Protein AF-A0A8R7PC37-F1 (afdb_monomer)

Radius of gyration: 23.98 Å; Cα contacts (8 Å, |Δi|>4): 38; chains: 1; bounding box: 64×71×41 Å

pLDDT: mean 83.33, std 18.52, range [42.47, 98.06]

Sequence (100 aa):
MDSGVGRTPPPAAAADAGDEPRDARVVKEILRSVGLEEGDYEPAVVHQFMRLAHRYTGDVLGDALVYADHAGRASLQADDVHLAIRSNATFGHELPGREV

Secondary structure (DSSP, 8-state):
--------PPP-S---S----HHHHHHHHHHHHTT--TTSS-THHHHHHHHHHHHHHHHHHHHHHHHHHHTT-SS--HHHHHHHHHH--TT---------

Solvent-accessible surface area (backbone atoms only — not comparable to full-atom values): 6343 Å² total; per-residue (Å²): 139,83,77,86,76,77,78,71,72,74,76,74,78,73,83,72,70,89,83,74,55,70,67,53,56,54,48,52,53,53,42,42,75,75,72,42,57,100,77,77,59,64,78,63,53,52,56,49,51,53,51,48,52,52,51,52,52,50,53,33,51,51,48,10,47,54,47,19,48,74,72,75,34,97,60,78,51,71,67,28,44,56,47,26,55,70,72,44,62,91,77,52,79,80,65,74,81,80,82,126

Foldseek 3Di:
DDDPPPPPPPDPPPPPDDDDDPQLVVLQVVCVVVPHHDPNDDPCVSVVVVVVVVVVVVQLVVQLCVVCVVVVHNDGDPVSSVVSVQPDCPVPDPPPPPDD

Structure (mmCIF, N/CA/C/O backbone):
data_AF-A0A8R7PC37-F1
#
_entry.id   AF-A0A8R7PC37-F1
#
loop_
_atom_site.group_PDB
_atom_site.id
_atom_site.type_symbol
_atom_site.label_atom_id
_atom_site.label_alt_id
_atom_site.label_comp_id
_atom_site.label_asym_id
_atom_site.lab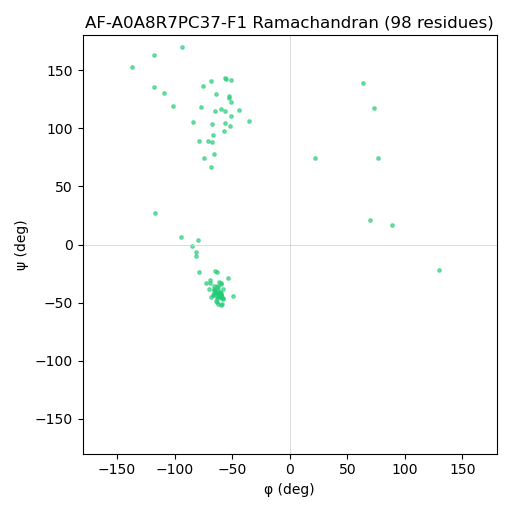el_entity_id
_atom_site.label_seq_id
_atom_site.pdbx_PDB_ins_code
_atom_site.Cartn_x
_atom_site.Cartn_y
_atom_site.Cartn_z
_atom_site.occupancy
_atom_site.B_iso_or_equiv
_atom_site.auth_seq_id
_atom_site.auth_comp_id
_atom_site.auth_asym_id
_atom_site.auth_atom_id
_atom_site.pdbx_PDB_model_num
ATOM 1 N N . MET A 1 1 ? -49.018 40.724 -14.749 1.00 45.50 1 MET A N 1
ATOM 2 C CA . MET A 1 1 ? -47.612 40.613 -15.187 1.00 45.50 1 MET A CA 1
ATOM 3 C C . MET A 1 1 ? -46.799 40.395 -13.917 1.00 45.50 1 MET A C 1
ATOM 5 O O . MET A 1 1 ? -46.281 41.341 -13.353 1.00 45.50 1 MET A O 1
ATOM 9 N N . ASP A 1 2 ? -47.058 39.314 -13.193 1.00 42.47 2 ASP A N 1
ATOM 10 C CA . ASP A 1 2 ? -46.662 37.925 -13.472 1.00 42.47 2 ASP A CA 1
ATOM 11 C C . ASP A 1 2 ? -45.163 37.683 -13.235 1.00 42.47 2 ASP A C 1
ATOM 13 O O . ASP A 1 2 ? -44.311 38.261 -13.903 1.00 42.47 2 ASP A O 1
ATOM 17 N N . SER A 1 3 ? -44.920 36.789 -12.274 1.00 47.44 3 SER A N 1
ATOM 18 C CA . SER A 1 3 ? -43.710 35.992 -12.078 1.00 47.44 3 SER A CA 1
ATOM 19 C C . SER A 1 3 ? -42.469 36.659 -11.478 1.00 47.44 3 SER A C 1
ATOM 21 O O . SER A 1 3 ? -41.416 36.783 -12.099 1.00 47.44 3 SER A O 1
ATOM 23 N N . GLY A 1 4 ? -42.540 36.895 -10.164 1.00 52.69 4 GLY A N 1
ATOM 24 C CA . GLY A 1 4 ? -41.392 36.659 -9.291 1.00 52.69 4 GLY A CA 1
ATOM 25 C C . GLY A 1 4 ? -41.112 35.156 -9.221 1.00 52.69 4 GLY A C 1
ATOM 26 O O . GLY A 1 4 ? -41.643 34.465 -8.356 1.00 52.69 4 GLY A O 1
ATOM 27 N N . VAL A 1 5 ? -40.306 34.643 -10.153 1.00 56.62 5 VAL A N 1
ATOM 28 C CA . VAL A 1 5 ? -39.744 33.288 -10.072 1.00 56.62 5 VAL A CA 1
ATOM 29 C C . VAL A 1 5 ? -38.786 33.264 -8.886 1.00 56.62 5 VAL A C 1
ATOM 31 O O . VAL A 1 5 ? -37.618 33.647 -8.974 1.00 56.62 5 VAL A O 1
ATOM 34 N N . GLY A 1 6 ? -39.322 32.830 -7.746 1.00 50.94 6 GLY A N 1
ATOM 35 C CA . GLY A 1 6 ? -38.545 32.307 -6.641 1.00 50.94 6 GLY A CA 1
ATOM 36 C C . GLY A 1 6 ? -37.732 31.139 -7.169 1.00 50.94 6 GLY A C 1
ATOM 37 O O . GLY A 1 6 ? -38.230 30.027 -7.315 1.00 50.94 6 GLY A O 1
ATOM 38 N N . ARG A 1 7 ? -36.471 31.407 -7.496 1.00 53.59 7 ARG A N 1
ATOM 39 C CA . ARG A 1 7 ? -35.472 30.369 -7.700 1.00 53.59 7 ARG A CA 1
ATOM 40 C C . ARG A 1 7 ? -35.110 29.866 -6.308 1.00 53.59 7 ARG A C 1
ATOM 42 O O . ARG A 1 7 ? -34.079 30.244 -5.763 1.00 53.59 7 ARG A O 1
ATOM 49 N N . THR A 1 8 ? -36.006 29.096 -5.695 1.00 63.62 8 THR A N 1
ATOM 50 C CA . THR A 1 8 ? -35.631 28.242 -4.575 1.00 63.62 8 THR A CA 1
ATOM 51 C C . THR A 1 8 ? -34.511 27.351 -5.102 1.00 63.62 8 THR A C 1
ATOM 53 O O 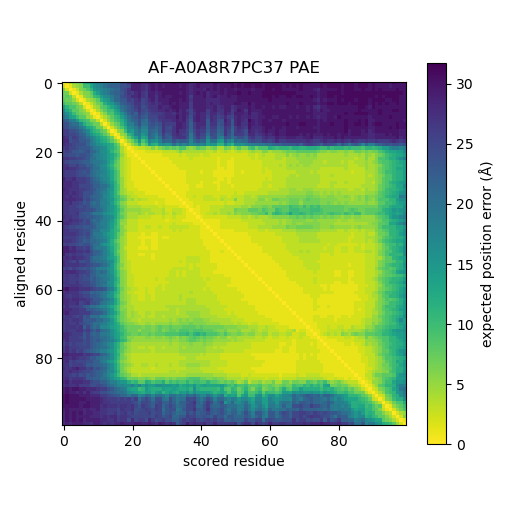. THR A 1 8 ? -34.735 26.606 -6.061 1.00 63.62 8 THR A O 1
ATOM 56 N N . PRO A 1 9 ? -33.278 27.472 -4.578 1.00 59.81 9 PRO A N 1
ATOM 57 C CA . PRO A 1 9 ? -32.268 26.482 -4.890 1.00 59.81 9 PRO A CA 1
ATOM 58 C C . PRO A 1 9 ? -32.832 25.115 -4.480 1.00 59.81 9 PRO A C 1
ATOM 60 O O . PRO A 1 9 ? -33.576 25.042 -3.492 1.00 59.81 9 PRO A O 1
ATOM 63 N N . PRO A 1 10 ? -32.545 24.044 -5.239 1.00 58.91 10 PRO A N 1
ATOM 64 C CA . PRO A 1 10 ? -32.921 22.706 -4.810 1.00 58.91 10 PRO A CA 1
ATOM 65 C C . PRO A 1 10 ? -32.409 22.505 -3.378 1.00 58.91 10 PRO A C 1
ATOM 67 O O . PRO A 1 10 ? -31.325 23.014 -3.061 1.00 58.91 10 PRO A O 1
ATOM 70 N N . PRO A 1 11 ? -33.173 21.826 -2.499 1.00 50.44 11 PRO A N 1
ATOM 71 C CA . PRO A 1 11 ? -32.660 21.471 -1.186 1.00 50.44 11 PRO A CA 1
ATOM 72 C C . PRO A 1 11 ? -31.326 20.789 -1.437 1.00 50.44 11 PRO A C 1
ATOM 74 O O . PRO A 1 11 ? -31.278 19.864 -2.250 1.00 50.44 11 PRO A O 1
ATOM 77 N N . ALA A 1 12 ? -30.264 21.342 -0.841 1.00 49.22 12 ALA A N 1
ATOM 78 C CA . ALA A 1 12 ? -28.919 20.801 -0.877 1.00 49.22 12 ALA A CA 1
ATOM 79 C C . ALA A 1 12 ? -29.046 19.282 -0.851 1.00 49.22 12 ALA A C 1
ATOM 81 O O . ALA A 1 12 ? -29.518 18.730 0.144 1.00 49.22 12 ALA A O 1
ATOM 82 N N . ALA A 1 13 ? -28.790 18.655 -2.002 1.00 46.31 13 ALA A N 1
ATOM 83 C CA . ALA A 1 13 ? -28.921 17.225 -2.167 1.00 46.31 13 ALA A CA 1
ATOM 84 C C . ALA A 1 13 ? -28.031 16.622 -1.096 1.00 46.31 13 ALA A C 1
ATOM 86 O O . ALA A 1 13 ? -26.819 16.761 -1.203 1.00 46.31 13 ALA A O 1
ATOM 87 N N . ALA A 1 14 ? -28.667 16.114 -0.039 1.00 45.66 14 ALA A N 1
ATOM 88 C CA . ALA A 1 14 ? -28.077 15.374 1.057 1.00 45.66 14 ALA A CA 1
ATOM 89 C C . ALA A 1 14 ? -26.574 15.651 1.219 1.00 45.66 14 ALA A C 1
ATOM 91 O O . ALA A 1 14 ? -25.735 14.822 0.878 1.00 45.66 14 ALA A O 1
ATOM 92 N N . ALA A 1 15 ? -26.233 16.831 1.744 1.00 46.72 15 ALA A N 1
ATOM 93 C CA . ALA A 1 15 ? -24.999 16.973 2.504 1.00 46.72 15 ALA A CA 1
ATOM 94 C C . ALA A 1 15 ? -25.192 16.166 3.801 1.00 46.72 15 ALA A C 1
ATOM 96 O O . ALA A 1 15 ? -25.395 16.722 4.877 1.00 46.72 15 ALA A O 1
ATOM 97 N N . ASP A 1 16 ? -25.295 14.848 3.655 1.00 46.97 16 ASP A N 1
ATOM 98 C CA . ASP A 1 16 ? -25.475 13.898 4.737 1.00 46.97 16 ASP A CA 1
ATOM 99 C C . ASP A 1 16 ? -24.084 13.601 5.301 1.00 46.97 16 ASP A C 1
ATOM 101 O O . ASP A 1 16 ? -23.270 12.950 4.651 1.00 46.97 16 ASP A O 1
ATOM 105 N N . ALA A 1 17 ? -23.834 14.171 6.480 1.00 43.78 17 ALA A N 1
ATOM 106 C CA . ALA A 1 17 ? -22.716 13.925 7.387 1.00 43.78 17 ALA A CA 1
ATOM 107 C C . ALA A 1 17 ? -21.282 14.254 6.903 1.00 43.78 17 ALA A C 1
ATOM 109 O O . ALA A 1 17 ? -20.858 14.001 5.783 1.00 43.78 17 ALA A O 1
ATOM 110 N N . GLY A 1 18 ? -20.503 14.832 7.824 1.00 53.53 18 GLY A N 1
ATOM 111 C CA . GLY A 1 18 ? 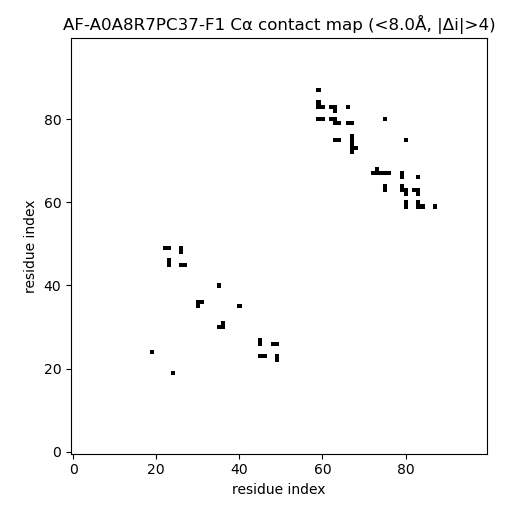-19.093 15.186 7.657 1.00 53.53 18 GLY A CA 1
ATOM 112 C C . GLY A 1 18 ? -18.229 14.020 7.165 1.00 53.53 18 GLY A C 1
ATOM 113 O O . GLY A 1 18 ? -18.214 12.936 7.741 1.00 53.53 18 GLY A O 1
ATOM 114 N N . ASP A 1 19 ? -17.518 14.295 6.080 1.00 68.62 19 ASP A N 1
ATOM 115 C CA . ASP A 1 19 ? -16.995 13.362 5.085 1.00 68.62 19 ASP A CA 1
ATOM 116 C C . ASP A 1 19 ? -15.716 12.627 5.539 1.00 68.62 19 ASP A C 1
ATOM 118 O O . ASP A 1 19 ? -14.593 13.084 5.323 1.00 68.62 19 ASP A O 1
ATOM 122 N N . GLU A 1 20 ? -15.862 11.478 6.204 1.00 83.69 20 GLU A N 1
ATOM 123 C CA . GLU A 1 20 ? -14.723 10.598 6.499 1.00 83.69 20 GLU A CA 1
ATOM 124 C C . GLU A 1 20 ? -14.119 10.052 5.184 1.00 83.69 20 GLU A C 1
ATOM 126 O O . GLU A 1 20 ? -14.866 9.494 4.373 1.00 83.69 20 GLU A O 1
ATOM 131 N N . PRO A 1 21 ? -12.792 10.134 4.940 1.00 92.44 21 PRO A N 1
ATOM 132 C CA . PRO A 1 21 ? -12.183 9.635 3.707 1.00 92.44 21 PRO A CA 1
ATOM 133 C C . PRO A 1 21 ? -12.509 8.163 3.449 1.00 92.44 2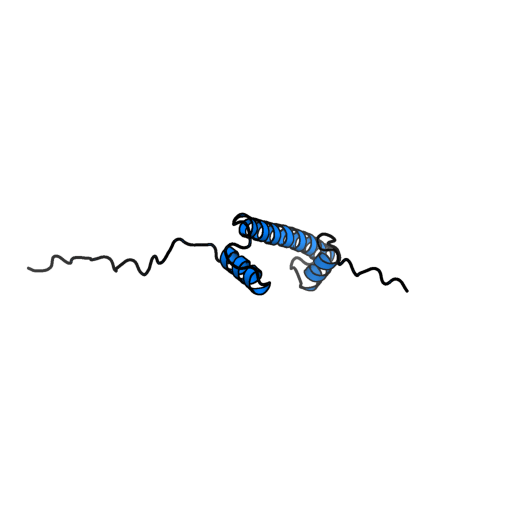1 PRO A C 1
ATOM 135 O O . PRO A 1 21 ? -12.510 7.347 4.370 1.00 92.44 21 PRO A O 1
ATOM 138 N N . ARG A 1 22 ? -12.726 7.793 2.182 1.00 93.56 22 ARG A N 1
ATOM 139 C CA . ARG A 1 22 ? -13.047 6.409 1.788 1.00 93.56 22 ARG A CA 1
ATOM 140 C C . ARG A 1 22 ? -12.087 5.384 2.400 1.00 93.56 22 ARG A C 1
ATOM 142 O O . ARG A 1 22 ? -12.533 4.356 2.899 1.00 93.56 22 ARG A O 1
ATOM 149 N N . ASP A 1 23 ? -10.789 5.666 2.377 1.00 93.56 23 ASP A N 1
ATOM 150 C CA . ASP A 1 23 ? -9.768 4.733 2.860 1.00 93.56 23 ASP A CA 1
ATOM 151 C C . ASP A 1 23 ? -9.811 4.555 4.382 1.00 93.56 23 ASP A C 1
ATOM 153 O O . ASP A 1 23 ? -9.553 3.459 4.873 1.00 93.56 23 ASP A O 1
ATOM 157 N N . ALA A 1 24 ? -10.225 5.583 5.130 1.00 94.94 24 ALA A N 1
ATOM 158 C CA . ALA A 1 24 ? -10.453 5.465 6.568 1.00 94.94 24 ALA A CA 1
ATOM 159 C C . ALA A 1 24 ? -11.622 4.510 6.861 1.00 94.94 24 ALA A C 1
ATOM 161 O O . ALA A 1 24 ? -11.495 3.627 7.709 1.00 94.94 24 ALA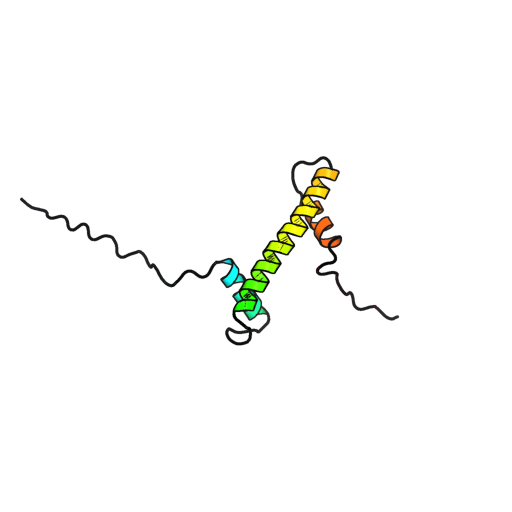 A O 1
ATOM 162 N N . ARG A 1 25 ? -12.707 4.594 6.074 1.00 94.88 25 ARG A N 1
ATOM 163 C CA . ARG A 1 25 ? -13.837 3.649 6.160 1.00 94.88 25 ARG A CA 1
ATOM 164 C C . ARG A 1 25 ? -13.380 2.215 5.881 1.00 94.88 25 ARG A C 1
ATOM 166 O O . ARG A 1 25 ? -13.730 1.310 6.625 1.00 94.88 25 ARG A O 1
ATOM 173 N N . VAL A 1 26 ? -12.548 2.005 4.856 1.00 95.81 26 VAL A N 1
ATOM 174 C CA . VAL A 1 26 ? -11.991 0.675 4.538 1.00 95.81 26 VAL A CA 1
ATOM 175 C C . VAL A 1 26 ? -11.134 0.136 5.685 1.00 95.81 26 VAL A C 1
ATOM 177 O O . VAL A 1 26 ? -11.280 -1.026 6.051 1.00 95.81 26 VAL A O 1
ATOM 180 N N . VAL A 1 27 ? -10.274 0.964 6.285 1.00 96.19 27 VAL A N 1
ATOM 181 C CA . VAL A 1 27 ? -9.459 0.554 7.440 1.00 96.19 27 VAL A CA 1
ATOM 182 C C . VAL A 1 27 ? -10.338 0.156 8.628 1.00 96.19 27 VAL A C 1
ATOM 184 O O . VAL A 1 27 ? -10.077 -0.875 9.240 1.00 96.19 27 VAL A O 1
ATOM 187 N N . LYS A 1 28 ? -11.402 0.910 8.929 1.00 95.50 28 LYS A N 1
ATOM 188 C CA . LYS A 1 28 ? -12.362 0.547 9.986 1.00 95.50 28 LYS A CA 1
ATOM 189 C C . LYS A 1 28 ? -13.049 -0.794 9.717 1.00 95.50 28 LYS A C 1
ATOM 191 O O . LYS A 1 28 ? -13.165 -1.607 10.626 1.00 95.50 28 LYS A O 1
ATOM 196 N N . GLU A 1 29 ? -13.444 -1.064 8.473 1.00 96.44 29 GLU A N 1
ATOM 197 C CA . GLU A 1 29 ? -14.022 -2.364 8.101 1.00 96.44 29 GLU A CA 1
ATOM 198 C C . GLU A 1 29 ? -13.008 -3.515 8.228 1.00 96.44 29 GLU A C 1
ATOM 200 O O . GLU A 1 29 ? -13.371 -4.609 8.658 1.00 96.44 29 GLU A O 1
ATOM 205 N N . ILE A 1 30 ? -11.723 -3.276 7.932 1.00 96.38 30 ILE A N 1
ATOM 206 C CA . ILE A 1 30 ? -10.656 -4.259 8.186 1.00 96.38 30 ILE A CA 1
ATOM 207 C C . ILE A 1 30 ? -10.532 -4.537 9.691 1.00 96.38 30 ILE A C 1
ATOM 209 O O . ILE A 1 30 ? -10.490 -5.703 10.082 1.00 96.38 30 ILE A O 1
ATOM 213 N N . LEU A 1 31 ? -10.518 -3.499 10.535 1.00 96.06 31 LEU A N 1
ATOM 214 C CA . LEU A 1 31 ? -10.462 -3.648 11.997 1.00 96.06 31 LEU A CA 1
ATOM 215 C C . LEU A 1 31 ? -11.668 -4.438 12.530 1.00 96.06 31 LEU A C 1
ATOM 217 O O . LEU A 1 31 ? -11.492 -5.389 13.292 1.00 96.06 31 LEU A O 1
ATOM 221 N N . ARG A 1 32 ? -12.874 -4.150 12.030 1.00 97.06 32 ARG A N 1
ATOM 222 C CA . ARG A 1 32 ? -14.074 -4.930 12.363 1.00 97.06 32 ARG A CA 1
ATOM 223 C C . ARG A 1 32 ? -13.948 -6.392 11.942 1.00 97.06 32 ARG A C 1
ATOM 225 O O . ARG A 1 32 ? -14.312 -7.287 12.697 1.00 97.06 32 ARG A O 1
ATOM 232 N N . SER A 1 33 ? -13.387 -6.663 10.761 1.00 97.00 33 SER A N 1
ATOM 233 C CA . SER A 1 33 ? -13.222 -8.038 10.263 1.00 97.00 33 SER A CA 1
ATOM 234 C C . SER A 1 33 ? -12.294 -8.902 11.128 1.00 97.00 33 SER A C 1
ATOM 236 O O . SER A 1 33 ? -12.427 -10.125 11.124 1.00 97.00 33 SER A O 1
ATOM 238 N N . VAL A 1 34 ? -11.389 -8.280 11.896 1.00 95.50 34 VAL A N 1
ATOM 239 C CA . VAL A 1 34 ? -10.513 -8.965 12.862 1.00 95.50 34 VAL A CA 1
ATOM 240 C C . VAL A 1 34 ? -11.082 -8.977 14.288 1.00 95.50 34 VAL A C 1
ATOM 242 O O . VAL A 1 34 ? -10.414 -9.450 15.204 1.00 95.50 34 VAL A O 1
ATOM 245 N N . GLY A 1 35 ? -12.320 -8.504 14.475 1.00 95.81 35 GLY A N 1
ATOM 246 C CA . GLY A 1 35 ? -13.044 -8.520 15.747 1.00 95.81 35 GLY A CA 1
ATOM 247 C C . GLY A 1 35 ? -12.828 -7.296 16.640 1.00 95.81 35 GLY A C 1
ATOM 248 O O . GLY A 1 35 ? -13.116 -7.388 17.829 1.00 95.81 35 GLY A O 1
ATOM 249 N N . LEU A 1 36 ? -12.308 -6.186 16.101 1.00 96.88 36 LEU A N 1
ATOM 250 C CA . LEU A 1 36 ? -12.150 -4.921 16.827 1.00 96.88 36 LEU A CA 1
ATOM 251 C C . LEU A 1 36 ? -13.274 -3.951 16.445 1.00 96.88 36 LEU A C 1
ATOM 253 O O . LEU A 1 36 ? -13.387 -3.555 15.284 1.00 96.88 36 LEU A O 1
ATOM 257 N N . GLU A 1 37 ? -14.079 -3.544 17.420 1.00 94.50 37 GLU A N 1
ATOM 258 C CA . GLU A 1 37 ? -15.174 -2.591 17.241 1.00 94.50 37 GLU A CA 1
ATOM 259 C C . GLU A 1 37 ? -14.730 -1.146 17.534 1.00 94.50 37 GLU A C 1
ATOM 261 O O . GLU A 1 37 ? -13.632 -0.867 18.029 1.00 94.50 37 GLU A O 1
ATOM 266 N N . GLU A 1 38 ? -15.600 -0.187 17.207 1.00 87.25 38 GLU A N 1
ATOM 267 C CA . GLU A 1 38 ? -15.350 1.233 17.455 1.00 87.25 38 GLU A CA 1
ATOM 268 C C . GLU A 1 38 ? -15.339 1.501 18.975 1.00 87.25 38 GLU A C 1
ATOM 270 O O . GLU A 1 38 ? -16.374 1.501 19.638 1.00 87.25 38 GLU A O 1
ATOM 275 N N . GLY A 1 39 ? -14.139 1.679 19.537 1.00 92.88 39 GLY A N 1
ATOM 276 C CA . GLY A 1 39 ? -13.893 1.793 20.982 1.00 92.88 39 GLY A CA 1
ATOM 277 C C . GLY A 1 39 ? -12.781 0.872 21.495 1.00 92.88 39 GLY A C 1
ATOM 278 O O . GLY A 1 39 ? -12.161 1.189 22.508 1.00 92.88 39 GLY A O 1
ATOM 279 N N . ASP A 1 40 ? -12.468 -0.203 20.762 1.00 95.81 40 ASP A N 1
ATOM 280 C CA . ASP A 1 40 ? -11.400 -1.154 21.114 1.00 95.81 40 ASP A CA 1
ATOM 281 C C . ASP A 1 40 ? -9.998 -0.671 20.705 1.00 95.81 40 ASP A C 1
ATOM 283 O O . ASP A 1 40 ? -8.983 -1.257 21.085 1.00 95.81 40 ASP A O 1
ATOM 287 N N . TYR A 1 41 ? -9.922 0.406 19.921 1.00 95.56 41 TYR A N 1
ATOM 288 C CA . TYR A 1 41 ? -8.680 0.998 19.435 1.00 95.56 41 TYR A CA 1
ATOM 289 C C . TYR A 1 41 ? -8.705 2.525 19.533 1.00 95.56 41 TYR A C 1
ATOM 291 O O . TYR A 1 41 ? -9.752 3.170 19.450 1.00 95.56 41 TYR A O 1
ATOM 299 N N . GLU A 1 42 ? -7.522 3.129 19.667 1.00 96.38 42 GLU A N 1
ATOM 300 C CA . GLU A 1 42 ? -7.394 4.584 19.641 1.00 96.38 42 GLU A CA 1
ATOM 301 C C . GLU A 1 42 ? -7.697 5.137 18.237 1.00 96.38 42 GLU A C 1
ATOM 303 O O . GLU A 1 42 ? -7.204 4.589 17.247 1.00 96.38 42 GLU A O 1
ATOM 308 N N . PRO A 1 43 ? -8.395 6.282 18.103 1.00 92.25 43 PRO A N 1
ATOM 309 C CA . PRO A 1 43 ? -8.717 6.862 16.793 1.00 92.25 43 PRO A CA 1
ATOM 310 C C . PRO A 1 43 ? -7.498 7.082 15.878 1.00 92.25 43 PRO A C 1
ATOM 312 O O . PRO A 1 43 ? -7.600 7.004 14.654 1.00 92.25 43 PRO A O 1
ATOM 315 N N . ALA A 1 44 ? -6.317 7.315 16.463 1.00 95.12 44 ALA A N 1
ATOM 316 C CA . ALA A 1 44 ? -5.062 7.496 15.737 1.00 95.12 44 ALA A CA 1
ATOM 317 C C . ALA A 1 44 ? -4.602 6.243 14.963 1.00 95.12 44 ALA A C 1
ATOM 319 O O . ALA A 1 44 ? -3.852 6.376 13.991 1.00 95.12 44 ALA A O 1
ATOM 320 N N . VAL A 1 45 ? -5.059 5.045 15.350 1.00 96.12 45 VAL A N 1
ATOM 321 C CA . VAL A 1 45 ? -4.721 3.771 14.694 1.00 96.12 45 VAL A CA 1
ATOM 322 C C . VAL A 1 45 ? -5.160 3.784 13.234 1.00 96.12 45 VAL A C 1
ATOM 324 O O . VAL A 1 45 ? -4.373 3.426 12.359 1.00 96.12 45 VAL A O 1
ATOM 327 N N . VAL A 1 46 ? -6.354 4.306 12.936 1.00 96.00 46 VAL A N 1
ATOM 328 C CA . VAL A 1 46 ? -6.856 4.415 11.556 1.00 96.00 46 VAL A CA 1
ATOM 329 C C . VAL A 1 46 ? -5.899 5.247 10.699 1.00 96.00 46 VAL A C 1
ATOM 331 O O . VAL A 1 46 ? -5.479 4.824 9.621 1.00 96.00 46 VAL A O 1
ATOM 334 N N . HIS A 1 47 ? -5.463 6.399 11.214 1.00 95.12 47 HIS A N 1
ATOM 335 C CA . HIS A 1 47 ? -4.501 7.239 10.508 1.00 95.12 47 HIS A CA 1
ATOM 336 C C . HIS A 1 47 ? -3.130 6.553 10.366 1.00 95.12 47 HIS A C 1
ATOM 338 O O . HIS A 1 47 ? -2.478 6.679 9.325 1.00 95.12 47 HIS A O 1
ATOM 344 N N . GLN A 1 48 ? -2.676 5.814 11.382 1.00 96.00 48 GLN A N 1
ATOM 345 C CA . GLN A 1 48 ? -1.427 5.057 11.310 1.00 96.00 48 GLN A CA 1
ATOM 346 C C . GLN A 1 48 ? -1.476 3.986 10.214 1.00 96.00 48 GLN A C 1
ATOM 348 O O . GLN A 1 48 ? -0.544 3.927 9.414 1.00 96.00 48 GLN A O 1
ATOM 353 N N . PHE A 1 49 ? -2.566 3.221 10.115 1.00 95.69 49 PHE A N 1
ATOM 354 C CA . PHE A 1 49 ? -2.777 2.251 9.036 1.00 95.69 49 PHE A CA 1
ATOM 355 C C . PHE A 1 49 ? -2.770 2.912 7.659 1.00 95.69 49 PHE A C 1
ATOM 357 O O . PHE A 1 49 ? -2.100 2.425 6.752 1.00 95.69 49 PHE A O 1
ATOM 364 N N . MET A 1 50 ? -3.435 4.059 7.502 1.00 95.50 50 MET A N 1
ATOM 365 C CA . MET A 1 50 ? -3.407 4.798 6.236 1.00 95.50 50 MET A CA 1
ATOM 366 C C . MET A 1 50 ? -1.987 5.251 5.861 1.00 95.50 50 MET A C 1
ATOM 368 O O . MET A 1 50 ? -1.567 5.096 4.714 1.00 95.50 50 MET A O 1
ATOM 372 N N . ARG A 1 51 ? -1.209 5.776 6.821 1.00 95.44 51 ARG A N 1
ATOM 373 C CA . ARG A 1 51 ? 0.195 6.163 6.575 1.00 95.44 51 ARG A CA 1
ATOM 374 C C . ARG A 1 51 ? 1.064 4.961 6.229 1.00 95.44 51 ARG A C 1
ATOM 376 O O . ARG A 1 51 ? 1.918 5.079 5.353 1.00 95.44 51 ARG A O 1
ATOM 383 N N . LEU A 1 52 ? 0.856 3.840 6.917 1.00 94.62 52 LEU A N 1
ATOM 384 C CA . LEU A 1 52 ? 1.548 2.585 6.649 1.00 94.62 52 LEU A CA 1
ATOM 385 C C . LEU A 1 52 ? 1.267 2.119 5.221 1.00 94.62 52 LEU A C 1
ATOM 387 O O . LEU A 1 52 ? 2.210 1.908 4.467 1.00 94.62 52 LEU A O 1
ATOM 391 N N . ALA A 1 53 ? -0.007 2.033 4.834 1.00 94.94 53 ALA A N 1
ATOM 392 C CA . ALA A 1 53 ? -0.418 1.605 3.502 1.00 94.94 53 ALA A CA 1
ATOM 393 C C . ALA A 1 53 ? 0.184 2.498 2.409 1.00 94.94 53 ALA A C 1
ATOM 395 O O . ALA A 1 53 ? 0.748 1.989 1.440 1.00 94.94 53 ALA A O 1
ATOM 396 N N . HIS A 1 54 ? 0.129 3.822 2.590 1.00 95.56 54 HIS A N 1
ATOM 397 C CA . HIS A 1 54 ? 0.702 4.769 1.637 1.00 95.56 54 HIS A CA 1
ATOM 398 C C . HIS A 1 54 ? 2.223 4.618 1.513 1.00 95.56 54 HIS A C 1
ATOM 400 O O . HIS A 1 54 ? 2.740 4.518 0.403 1.00 95.56 54 HIS A O 1
ATOM 406 N N . ARG A 1 55 ? 2.950 4.587 2.640 1.00 95.12 55 ARG A N 1
ATOM 407 C CA . ARG A 1 55 ? 4.414 4.447 2.633 1.00 95.12 55 ARG A CA 1
ATOM 408 C C . ARG A 1 55 ? 4.835 3.117 2.015 1.00 95.12 55 ARG A C 1
ATOM 410 O O . ARG A 1 55 ? 5.615 3.122 1.076 1.00 95.12 55 ARG A O 1
ATOM 417 N N . TYR A 1 56 ? 4.265 2.012 2.486 1.00 95.19 56 TYR A N 1
ATOM 418 C CA . TYR A 1 56 ? 4.609 0.679 2.002 1.00 95.19 56 TYR A CA 1
ATOM 419 C C . TYR A 1 56 ? 4.346 0.523 0.502 1.00 95.19 56 TYR A C 1
ATOM 421 O O . TYR A 1 56 ? 5.193 0.014 -0.224 1.00 95.19 56 TYR A O 1
ATOM 429 N N . THR A 1 57 ? 3.196 1.006 0.022 1.00 95.44 57 THR A N 1
ATOM 430 C CA . THR A 1 57 ? 2.881 0.966 -1.412 1.00 95.44 57 THR A CA 1
ATOM 431 C C . THR A 1 57 ? 3.872 1.807 -2.213 1.00 95.44 57 THR A C 1
ATOM 433 O O . THR A 1 57 ? 4.330 1.362 -3.259 1.00 95.44 57 THR A O 1
ATOM 436 N N . GLY A 1 58 ? 4.237 2.995 -1.719 1.00 95.94 58 GLY A N 1
ATOM 437 C CA . GLY A 1 58 ? 5.253 3.842 -2.343 1.00 95.94 58 GLY A CA 1
ATOM 438 C C . GLY A 1 58 ? 6.618 3.160 -2.437 1.00 95.94 58 GLY A C 1
ATOM 439 O O . GLY A 1 58 ? 7.215 3.164 -3.509 1.00 95.94 58 GLY A O 1
ATOM 440 N N . ASP A 1 59 ? 7.069 2.527 -1.354 1.00 95.19 59 ASP A N 1
ATOM 441 C CA . ASP A 1 59 ? 8.350 1.816 -1.303 1.00 95.19 59 ASP A CA 1
ATOM 442 C C . ASP A 1 59 ? 8.357 0.625 -2.282 1.00 95.19 59 ASP A C 1
ATOM 444 O O . ASP A 1 59 ? 9.244 0.515 -3.128 1.00 95.19 59 ASP A O 1
ATOM 448 N N . VAL A 1 60 ? 7.313 -0.216 -2.253 1.00 96.06 60 VAL A N 1
ATOM 449 C CA . VAL A 1 60 ? 7.172 -1.371 -3.161 1.00 96.06 60 VAL A CA 1
ATOM 450 C C . VAL A 1 60 ? 7.109 -0.940 -4.626 1.00 96.06 60 VAL A C 1
ATOM 452 O O . VAL A 1 60 ? 7.741 -1.561 -5.479 1.00 96.06 60 VAL A O 1
ATOM 455 N N . LEU A 1 61 ? 6.346 0.109 -4.945 1.00 96.62 61 LEU A N 1
ATOM 456 C CA . LEU A 1 61 ? 6.257 0.608 -6.317 1.00 96.62 61 LEU A CA 1
ATOM 457 C C . LEU A 1 61 ? 7.567 1.260 -6.771 1.00 96.62 61 LEU A C 1
ATOM 459 O O . LEU A 1 61 ? 7.915 1.137 -7.942 1.00 96.62 61 LEU A O 1
ATOM 463 N N . GLY A 1 62 ? 8.304 1.907 -5.866 1.00 96.25 62 GLY A N 1
ATOM 464 C CA . GLY A 1 62 ? 9.639 2.433 -6.138 1.00 96.25 62 GLY A CA 1
ATOM 465 C C . GLY A 1 62 ? 10.605 1.333 -6.577 1.00 96.25 62 GLY A C 1
ATOM 466 O O . GLY A 1 62 ? 11.200 1.434 -7.650 1.00 96.25 62 GLY A O 1
ATOM 467 N N . ASP A 1 63 ? 10.687 0.246 -5.810 1.00 96.31 63 ASP A N 1
ATOM 468 C CA . ASP A 1 63 ? 11.539 -0.903 -6.142 1.00 96.31 63 ASP A CA 1
ATOM 469 C C . ASP A 1 63 ? 11.079 -1.608 -7.427 1.00 96.31 63 ASP A C 1
ATOM 471 O O . ASP A 1 63 ? 11.894 -1.957 -8.284 1.00 96.31 63 ASP A O 1
ATOM 475 N N . ALA A 1 64 ? 9.765 -1.762 -7.620 1.00 97.62 64 ALA A N 1
ATOM 476 C CA . ALA A 1 64 ? 9.211 -2.351 -8.837 1.00 97.62 64 ALA A CA 1
ATOM 477 C C . ALA A 1 64 ? 9.548 -1.524 -10.094 1.00 97.62 64 ALA A C 1
ATOM 479 O O . ALA A 1 64 ? 9.830 -2.094 -11.149 1.00 97.62 64 ALA A O 1
ATOM 480 N N . LEU A 1 65 ? 9.567 -0.189 -9.999 1.00 97.69 65 LEU A N 1
ATOM 481 C CA . LEU A 1 65 ? 9.996 0.677 -11.103 1.00 97.69 65 LEU A CA 1
ATOM 482 C C . LEU A 1 65 ? 11.483 0.489 -11.431 1.00 97.69 65 LEU A C 1
ATOM 484 O O . LEU A 1 65 ? 11.832 0.443 -12.609 1.00 97.69 65 LEU A O 1
ATOM 488 N N . VAL A 1 66 ? 12.341 0.315 -10.420 1.00 97.50 66 VAL A N 1
ATOM 489 C CA . VAL A 1 66 ? 13.765 -0.009 -10.625 1.00 97.50 66 VAL A CA 1
ATOM 490 C C . VAL A 1 66 ? 13.924 -1.356 -11.339 1.00 97.50 66 VAL A C 1
ATOM 492 O O . VAL A 1 66 ? 14.765 -1.490 -12.227 1.00 97.50 66 VAL A O 1
ATOM 495 N N . TYR A 1 67 ? 13.100 -2.354 -11.013 1.00 97.31 67 TYR A N 1
ATOM 496 C CA . TYR A 1 67 ? 13.135 -3.653 -11.693 1.00 97.31 67 TYR A CA 1
ATOM 497 C C . TYR A 1 67 ? 12.623 -3.597 -13.135 1.00 97.31 67 TYR A C 1
ATOM 499 O O . TYR A 1 67 ? 13.219 -4.223 -14.016 1.00 97.31 67 TYR A O 1
ATOM 507 N N . ALA A 1 68 ? 11.579 -2.810 -13.403 1.00 98.06 68 ALA A N 1
ATOM 508 C CA . ALA A 1 68 ? 11.111 -2.572 -14.765 1.00 98.06 68 ALA A CA 1
ATOM 509 C C . ALA A 1 68 ? 12.200 -1.895 -15.621 1.00 98.06 68 ALA A C 1
ATOM 511 O O . ALA A 1 68 ? 12.474 -2.356 -16.734 1.00 98.06 68 ALA A O 1
ATOM 512 N N . ASP A 1 69 ? 12.874 -0.877 -15.072 1.00 97.75 69 ASP A N 1
ATOM 513 C CA . ASP A 1 69 ? 13.994 -0.183 -15.721 1.00 97.75 69 ASP A CA 1
ATOM 514 C C . ASP A 1 69 ? 15.176 -1.130 -15.984 1.00 97.75 69 ASP A C 1
ATOM 5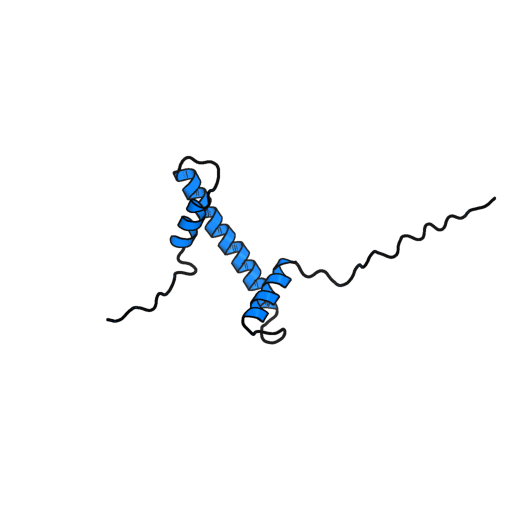16 O O . ASP A 1 69 ? 15.697 -1.180 -17.099 1.00 97.75 69 ASP A O 1
ATOM 520 N N . HIS A 1 70 ? 15.524 -1.988 -15.016 1.00 97.00 70 HIS A N 1
ATOM 521 C CA . HIS A 1 70 ? 16.558 -3.013 -15.192 1.00 97.00 70 HIS A CA 1
ATOM 522 C C . HIS A 1 70 ? 16.235 -4.001 -16.325 1.00 97.00 70 HIS A C 1
ATOM 524 O O . HIS A 1 70 ? 17.131 -4.462 -17.033 1.00 97.00 70 HIS A O 1
ATOM 530 N N . ALA A 1 71 ? 14.953 -4.305 -16.536 1.00 97.12 71 ALA A N 1
ATOM 531 C CA . ALA A 1 71 ? 14.485 -5.126 -17.649 1.00 97.12 71 ALA A CA 1
ATOM 532 C C . ALA A 1 71 ? 14.387 -4.358 -18.987 1.00 97.12 71 ALA A C 1
ATOM 534 O O . ALA A 1 71 ? 13.908 -4.918 -19.975 1.00 97.12 71 ALA A O 1
ATOM 535 N N . GLY A 1 72 ? 14.798 -3.085 -19.035 1.00 96.94 72 GLY A N 1
ATOM 536 C CA . GLY A 1 72 ? 14.707 -2.221 -20.213 1.00 96.94 72 GLY A CA 1
ATOM 537 C C . GLY A 1 72 ? 13.273 -1.829 -20.578 1.00 96.94 72 GLY A C 1
ATOM 538 O O . GLY A 1 72 ? 12.995 -1.503 -21.734 1.00 96.94 72 GLY A O 1
ATOM 539 N N . ARG A 1 73 ? 12.337 -1.903 -19.625 1.00 97.00 73 ARG A N 1
ATOM 540 C CA . ARG A 1 73 ? 10.914 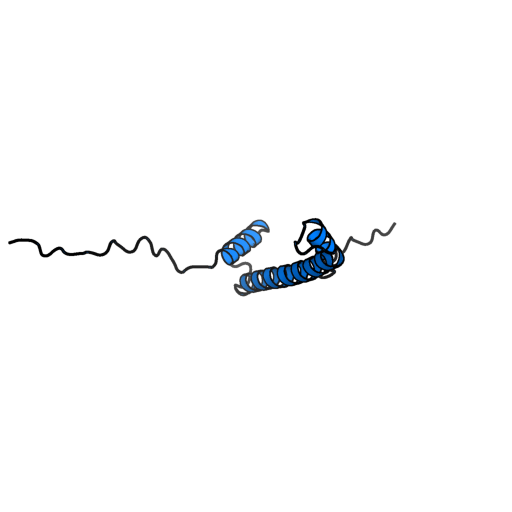-1.620 -19.836 1.00 97.00 73 ARG A CA 1
ATOM 541 C C . ARG A 1 73 ? 10.520 -0.314 -19.155 1.00 97.00 73 ARG A C 1
ATOM 543 O O . ARG A 1 73 ? 10.708 -0.142 -17.962 1.00 97.00 73 ARG A O 1
ATOM 550 N N . ALA A 1 74 ? 9.837 0.558 -19.896 1.00 91.12 74 ALA A N 1
ATOM 551 C CA . ALA A 1 74 ? 9.251 1.788 -19.350 1.00 91.12 74 ALA A CA 1
ATOM 552 C C . ALA A 1 74 ? 7.897 1.571 -18.643 1.00 91.12 74 ALA A C 1
ATOM 554 O O . ALA A 1 74 ? 7.328 2.507 -18.088 1.00 91.12 74 ALA A O 1
ATOM 555 N N . SER A 1 75 ? 7.345 0.353 -18.707 1.00 95.25 75 SER A N 1
ATOM 556 C CA . SER A 1 75 ? 6.069 0.006 -18.081 1.00 95.25 75 SER A CA 1
ATOM 557 C C . SER A 1 75 ? 6.256 -1.080 -17.032 1.00 95.25 75 SER A C 1
ATOM 559 O O . SER A 1 75 ? 6.947 -2.080 -17.257 1.00 95.25 75 SER A O 1
ATOM 561 N N . LEU A 1 76 ? 5.601 -0.860 -15.899 1.00 96.62 76 LEU A N 1
ATOM 562 C CA . LEU A 1 76 ? 5.584 -1.754 -14.755 1.00 96.62 76 LEU A CA 1
ATOM 563 C C . LEU A 1 76 ? 4.678 -2.958 -15.042 1.00 96.62 76 LEU A C 1
ATOM 565 O O . LEU A 1 76 ? 3.588 -2.810 -15.598 1.00 96.62 76 LEU A O 1
ATOM 569 N N . GLN A 1 77 ? 5.147 -4.150 -14.685 1.00 97.56 77 GLN A N 1
ATOM 570 C CA . GLN A 1 77 ? 4.432 -5.416 -14.841 1.00 97.56 77 GLN A CA 1
ATOM 571 C C . GLN A 1 77 ? 4.186 -6.054 -13.470 1.00 97.56 77 GLN A C 1
ATOM 573 O O . GLN A 1 77 ? 4.826 -5.704 -12.478 1.00 97.56 77 GLN A O 1
ATOM 578 N N . ALA A 1 78 ? 3.263 -7.017 -13.406 1.00 97.00 78 ALA A N 1
ATOM 579 C CA . ALA A 1 78 ? 2.941 -7.711 -12.158 1.00 97.00 78 ALA A CA 1
ATOM 580 C C . ALA A 1 78 ? 4.175 -8.391 -11.535 1.00 97.00 78 ALA A C 1
ATOM 582 O O . ALA A 1 78 ? 4.364 -8.327 -10.321 1.00 97.00 78 ALA A O 1
ATOM 583 N N . ASP A 1 79 ? 5.047 -8.975 -12.362 1.00 96.69 79 ASP A N 1
ATOM 584 C CA . ASP A 1 79 ? 6.270 -9.645 -11.905 1.00 96.69 79 ASP A CA 1
ATOM 585 C C . ASP A 1 79 ? 7.238 -8.697 -11.181 1.00 96.69 79 ASP A C 1
ATOM 587 O O . ASP A 1 79 ? 7.888 -9.118 -10.223 1.00 96.69 79 ASP A O 1
ATOM 591 N N . ASP A 1 80 ? 7.286 -7.418 -11.572 1.00 97.38 80 ASP A N 1
ATOM 592 C CA . ASP A 1 80 ? 8.123 -6.406 -10.917 1.00 97.38 80 ASP A CA 1
ATOM 593 C C . ASP A 1 80 ? 7.637 -6.149 -9.485 1.00 97.38 80 ASP A C 1
ATOM 595 O O . ASP A 1 80 ? 8.425 -6.129 -8.541 1.00 97.38 80 ASP A O 1
AT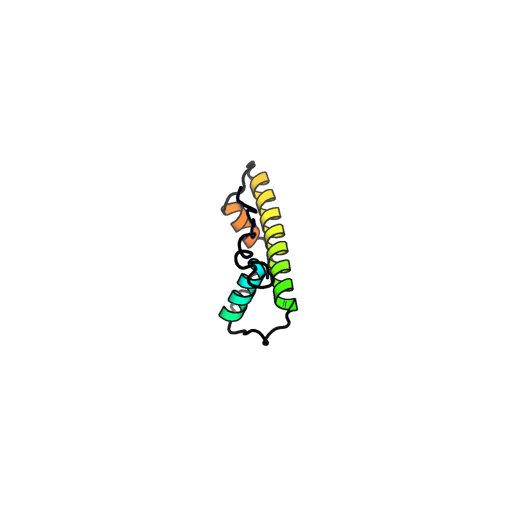OM 599 N N . VAL A 1 81 ? 6.316 -6.039 -9.307 1.00 96.62 81 VAL A N 1
ATOM 600 C CA . VAL A 1 81 ? 5.680 -5.871 -7.991 1.00 96.62 81 VAL A CA 1
ATOM 601 C C . VAL A 1 81 ? 5.865 -7.122 -7.138 1.00 96.62 81 VAL A C 1
ATOM 603 O O . VAL A 1 81 ? 6.211 -7.029 -5.962 1.00 96.62 81 VAL A O 1
ATOM 606 N N . HIS A 1 82 ? 5.688 -8.311 -7.718 1.00 94.81 82 HIS A N 1
ATOM 607 C CA . HIS A 1 82 ? 5.919 -9.570 -7.010 1.00 94.81 82 HIS A CA 1
ATOM 608 C C . HIS A 1 82 ? 7.378 -9.744 -6.586 1.00 94.81 82 HIS A C 1
ATOM 610 O O . HIS A 1 82 ? 7.649 -10.329 -5.535 1.00 94.81 82 HIS A O 1
ATOM 616 N N . LEU A 1 83 ? 8.333 -9.282 -7.395 1.00 94.81 83 LEU A N 1
ATOM 617 C CA . LEU A 1 83 ? 9.740 -9.284 -7.020 1.00 94.81 83 LEU A CA 1
ATOM 618 C C . LEU A 1 83 ? 10.009 -8.281 -5.891 1.00 94.81 83 LEU A C 1
ATOM 620 O O . LEU A 1 83 ? 10.625 -8.676 -4.907 1.00 94.81 83 LEU A O 1
ATOM 624 N N . ALA A 1 84 ? 9.475 -7.058 -5.980 1.00 95.00 84 ALA A N 1
ATOM 625 C CA . ALA A 1 84 ? 9.619 -6.011 -4.959 1.00 95.00 84 ALA A CA 1
ATOM 626 C C . ALA A 1 84 ? 9.045 -6.415 -3.600 1.00 95.00 84 ALA A C 1
ATOM 628 O O . ALA A 1 84 ? 9.677 -6.222 -2.567 1.00 95.00 84 ALA A O 1
ATOM 629 N N . ILE A 1 85 ? 7.878 -7.059 -3.580 1.00 93.38 85 ILE A N 1
ATOM 630 C CA . ILE A 1 85 ? 7.293 -7.560 -2.331 1.00 93.38 85 ILE A CA 1
ATOM 631 C C . ILE A 1 85 ? 8.164 -8.665 -1.716 1.00 93.38 85 ILE A C 1
ATOM 633 O O . ILE A 1 85 ? 8.315 -8.715 -0.500 1.00 93.38 85 ILE A O 1
ATOM 637 N N . ARG A 1 86 ? 8.747 -9.556 -2.531 1.00 90.56 86 ARG A N 1
ATOM 638 C CA . ARG A 1 86 ? 9.596 -10.656 -2.036 1.00 90.56 86 ARG A CA 1
ATOM 639 C C . ARG A 1 86 ? 10.957 -10.185 -1.533 1.00 90.56 86 ARG A C 1
ATOM 641 O O . ARG A 1 86 ? 11.499 -10.811 -0.628 1.00 90.56 86 ARG A O 1
ATOM 648 N N . SER A 1 87 ? 11.522 -9.143 -2.136 1.00 89.12 87 SER A N 1
ATOM 649 C CA . SER A 1 87 ? 12.795 -8.560 -1.705 1.00 89.12 87 SER A CA 1
ATOM 650 C C . SER A 1 87 ? 12.640 -7.645 -0.486 1.00 89.12 87 SER A C 1
ATOM 652 O O . SER A 1 87 ? 13.601 -7.469 0.263 1.00 89.12 87 SER A O 1
ATOM 654 N N . ASN A 1 88 ? 11.444 -7.099 -0.249 1.00 84.69 88 ASN A N 1
ATOM 655 C CA . ASN A 1 88 ? 11.173 -6.225 0.885 1.00 84.69 88 ASN A CA 1
ATOM 656 C C . ASN A 1 88 ? 11.020 -7.015 2.201 1.00 84.69 88 ASN A C 1
ATOM 658 O O . ASN A 1 88 ? 10.096 -7.806 2.387 1.00 84.69 88 ASN A O 1
ATOM 662 N N . ALA A 1 89 ? 11.910 -6.746 3.159 1.00 71.94 89 ALA A N 1
ATOM 663 C CA . ALA A 1 89 ? 11.932 -7.388 4.473 1.00 71.94 89 ALA A CA 1
ATOM 664 C C . ALA A 1 89 ? 11.006 -6.729 5.519 1.00 71.94 89 ALA A C 1
ATOM 666 O O . ALA A 1 89 ? 10.926 -7.216 6.643 1.00 71.94 89 ALA A O 1
ATOM 667 N N . THR A 1 90 ? 10.299 -5.643 5.183 1.00 70.25 90 THR A N 1
ATOM 668 C CA . THR A 1 90 ? 9.484 -4.856 6.137 1.00 70.25 90 THR A CA 1
ATOM 669 C C . THR A 1 90 ? 8.379 -5.680 6.804 1.00 70.25 90 THR A C 1
ATOM 671 O O . THR A 1 90 ? 8.081 -5.475 7.977 1.00 70.25 90 THR A O 1
ATOM 674 N N . PHE A 1 91 ? 7.810 -6.645 6.081 1.00 67.19 91 PHE A N 1
ATOM 675 C CA . PHE A 1 91 ? 6.881 -7.646 6.622 1.00 67.19 91 PHE A CA 1
ATOM 676 C C . PHE A 1 91 ? 7.449 -9.058 6.494 1.00 67.19 91 PHE A C 1
ATOM 678 O O . PHE A 1 91 ? 6.693 -10.013 6.326 1.00 67.19 91 PHE A O 1
ATOM 685 N N . GLY A 1 92 ? 8.784 -9.167 6.486 1.00 57.62 92 GLY A N 1
ATOM 686 C CA . GLY A 1 92 ? 9.518 -10.403 6.264 1.00 57.62 92 GLY A CA 1
ATOM 687 C C . GLY A 1 92 ? 8.884 -11.533 7.055 1.00 57.62 92 GLY A C 1
ATOM 688 O O . GLY A 1 92 ? 8.810 -11.470 8.278 1.00 57.62 92 GLY A O 1
ATOM 689 N N . HIS A 1 93 ? 8.367 -12.514 6.315 1.00 56.94 93 HIS A N 1
ATOM 690 C CA . HIS A 1 93 ? 7.693 -13.683 6.843 1.00 56.94 93 HIS A CA 1
ATOM 691 C C . HIS A 1 93 ? 8.604 -14.332 7.886 1.00 56.94 93 HIS A C 1
ATOM 693 O O . HIS A 1 93 ? 9.547 -15.039 7.522 1.00 56.94 93 HIS A O 1
ATOM 699 N N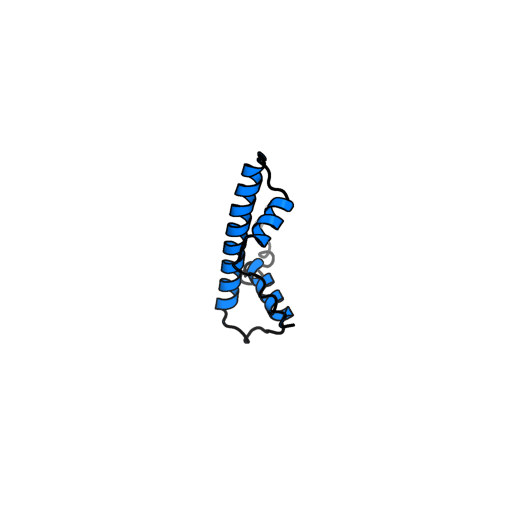 . GLU A 1 94 ? 8.319 -14.118 9.170 1.00 55.56 94 GLU A N 1
ATOM 700 C CA . GLU A 1 94 ? 8.792 -15.003 10.225 1.00 55.56 94 GLU A CA 1
ATOM 701 C C . GLU A 1 94 ? 8.090 -16.342 10.004 1.00 55.56 94 GLU A C 1
ATOM 703 O O . GLU A 1 94 ? 7.075 -16.668 10.615 1.00 55.56 94 GLU A O 1
ATOM 708 N N . LEU A 1 95 ? 8.590 -17.109 9.035 1.00 60.31 95 LEU A N 1
ATOM 709 C CA . LEU A 1 95 ? 8.309 -18.526 8.983 1.00 60.31 95 LEU A CA 1
ATOM 710 C C . LEU A 1 95 ? 8.849 -19.061 10.309 1.00 60.31 95 LEU A C 1
ATOM 712 O O . LEU A 1 95 ? 10.053 -18.917 10.547 1.00 60.31 95 LEU A O 1
ATOM 716 N N . PRO A 1 96 ? 7.993 -19.613 11.188 1.00 64.69 96 PRO A N 1
ATOM 717 C CA . PRO A 1 96 ? 8.465 -20.160 12.445 1.00 64.69 96 PRO A CA 1
ATOM 718 C C . PRO A 1 96 ? 9.587 -21.139 12.119 1.00 64.69 96 PRO A C 1
ATOM 720 O O . PRO A 1 96 ? 9.425 -21.991 11.236 1.00 64.69 96 PRO A O 1
ATOM 723 N N . GLY A 1 97 ? 10.739 -20.960 12.772 1.00 66.81 97 GLY A N 1
ATOM 724 C CA . GLY A 1 97 ? 11.882 -21.843 12.608 1.00 66.81 97 GLY A CA 1
ATOM 725 C C . GLY A 1 97 ? 11.397 -23.272 12.800 1.00 66.81 97 GLY A C 1
ATOM 726 O O . GLY A 1 97 ? 10.966 -23.641 13.889 1.00 66.81 97 GLY A O 1
ATOM 727 N N . ARG A 1 98 ? 11.370 -24.057 11.719 1.00 71.94 98 ARG A N 1
ATOM 728 C CA . ARG A 1 98 ? 11.083 -25.485 11.809 1.00 71.94 98 ARG A CA 1
ATOM 729 C C . ARG A 1 98 ? 12.299 -26.116 12.469 1.00 71.94 98 ARG A C 1
ATOM 731 O O . ARG A 1 98 ? 13.251 -26.486 11.790 1.00 71.94 98 ARG A O 1
ATOM 738 N N . GLU A 1 99 ? 12.278 -26.170 13.792 1.00 77.56 99 GLU A N 1
ATOM 739 C CA . GLU A 1 99 ? 13.140 -27.071 14.540 1.00 77.56 99 GLU A CA 1
ATOM 740 C C . GLU A 1 99 ? 12.699 -28.497 14.174 1.00 77.56 99 GLU A C 1
ATOM 742 O O . GLU A 1 99 ? 11.536 -28.868 14.362 1.00 77.56 99 GLU A O 1
ATOM 747 N N . VAL A 1 100 ? 13.602 -29.233 13.521 1.00 65.81 100 VAL A N 1
ATOM 748 C CA . VAL A 1 100 ? 13.496 -30.672 13.236 1.00 65.81 100 VAL A CA 1
ATOM 749 C C . VAL A 1 100 ? 14.255 -31.460 14.288 1.00 65.81 100 VAL A C 1
ATOM 751 O O . VAL A 1 100 ? 15.339 -30.987 14.697 1.00 65.81 100 VAL A O 1
#

Mean predicted aligned error: 11.73 Å

InterPro domains:
  IPR003162 Transcription initiation factor TAFII31 [PF02291] (19-90)
  IPR003162 Transcription initiation factor TAFII31 [cd07979] (21-87)
  IPR009072 Histone-fold [G3DSA:1.10.20.10] (21-88)
  IPR009072 Histone-fold [SSF47113] (21-87)
  IPR051431 Transcription initiation factor TFIID subunit 9/TAF9 [PTHR48068] (16-99)

Organism: Triticum urartu (NCBI:txid4572)

Nearest PDB structures (foldseek):
  7v6q-assembly1_B  TM=7.945E-01  e=2.768E-02  Homo sapiens
  7wbv-assembly1_e  TM=8.534E-01  e=5.605E-02  Homo sapiens
  6esi-assembly1_A  TM=8.202E-01  e=3.147E-02  Xenopus laevis
  5z3l-assembly1_A  TM=7.325E-01  e=4.337E-02  Xenopus laevis
  8i17-assembly2_D  TM=7.850E-01  e=1.467E-01  Homo sapiens